Protein AF-A0A8T5Y7G8-F1 (afdb_monomer)

Secondary structure (DSSP, 8-state):
-HHHHHHHHHHHHHHHHHHHHHHHHTTT-TTHHHHHHHHHHHHHHHHHHHHHTTT-SSHHHHHHHHHHHHHHHHHHHHHHHT-S-TTTTTHHHHHHHHHHHHHHHHHHHHHHHHH-TT-----HHHHHHHHHHHHHHHHHHHHHHHHH--

Mean predicted aligned error: 8.81 Å

Radius of gyration: 16.23 Å; Cα contacts (8 Å, |Δi|>4): 150; chains: 1; bounding box: 49×36×40 Å

Foldseek 3Di:
DLLVVLLVLLCVLLVVLVVQVVVCVVPVVPPVSLLVSLVVSLVSLLQSLQVLLVRDDDLVVQLCSNCVLLVVLVVLVVVVVPDPPPPDDCPVVNVSSCSNQVSLLSVLVVVCVVPVVVVPDDDVVVSSVVSVVSSSVSSSNSNVVNVVVD

Structure (mmCIF, N/CA/C/O backbone):
data_AF-A0A8T5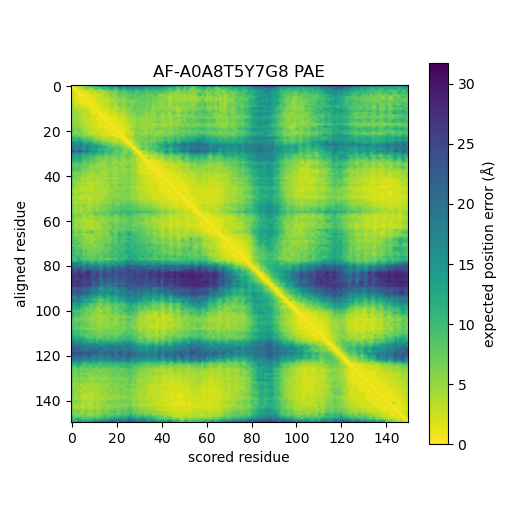Y7G8-F1
#
_entry.id   AF-A0A8T5Y7G8-F1
#
loop_
_atom_site.group_PDB
_atom_site.id
_atom_site.type_symbol
_atom_site.label_atom_id
_atom_site.label_alt_id
_atom_site.label_comp_id
_atom_site.label_asym_id
_atom_site.label_entity_id
_atom_site.label_seq_id
_atom_site.pdbx_PDB_ins_code
_atom_site.Cartn_x
_atom_site.Cartn_y
_atom_site.Cartn_z
_atom_site.occupancy
_atom_site.B_iso_or_equiv
_atom_site.auth_seq_id
_atom_site.auth_comp_id
_atom_site.auth_asym_id
_atom_site.auth_atom_id
_atom_site.pdbx_PDB_model_num
ATOM 1 N N . MET A 1 1 ? -4.762 -11.395 20.338 1.00 62.97 1 MET A N 1
ATOM 2 C CA . MET A 1 1 ? -5.063 -12.045 19.032 1.00 62.97 1 MET A CA 1
ATOM 3 C C . MET A 1 1 ? -5.590 -11.107 17.939 1.00 62.97 1 MET A C 1
ATOM 5 O O . MET A 1 1 ? -5.110 -11.211 16.821 1.00 62.97 1 MET A O 1
ATOM 9 N N . LYS A 1 2 ? -6.545 -10.195 18.201 1.00 72.12 2 LYS A N 1
ATOM 10 C CA . LYS A 1 2 ? -7.138 -9.308 17.166 1.00 72.12 2 LYS A CA 1
ATOM 11 C C . LYS A 1 2 ? -6.107 -8.502 16.348 1.00 72.12 2 LYS A C 1
ATOM 13 O O . LYS A 1 2 ? -6.190 -8.472 15.128 1.00 72.12 2 LYS A O 1
ATOM 18 N N . ARG A 1 3 ? -5.093 -7.933 17.011 1.00 68.69 3 ARG A N 1
ATOM 19 C CA . ARG A 1 3 ? -3.993 -7.193 16.359 1.00 68.69 3 ARG A CA 1
ATOM 20 C C . ARG A 1 3 ? -3.075 -8.077 15.507 1.00 68.69 3 ARG A C 1
ATOM 22 O O . ARG A 1 3 ? -2.647 -7.652 14.445 1.00 68.69 3 ARG A O 1
ATOM 29 N N . LEU A 1 4 ? -2.832 -9.318 15.934 1.00 76.50 4 LEU A N 1
ATOM 30 C CA . LEU A 1 4 ? -2.022 -10.283 15.181 1.00 76.50 4 LEU A CA 1
ATOM 31 C C . LEU A 1 4 ? -2.717 -10.688 13.872 1.00 76.50 4 LEU A C 1
ATOM 33 O O . LEU A 1 4 ? -2.082 -10.769 12.829 1.00 76.50 4 LEU A O 1
ATOM 37 N N . LYS A 1 5 ? -4.048 -10.858 13.917 1.00 76.06 5 LYS A N 1
ATOM 38 C CA . LYS A 1 5 ? -4.867 -11.073 12.715 1.00 76.06 5 LYS A CA 1
ATOM 39 C C . LYS A 1 5 ? -4.783 -9.877 11.766 1.00 76.06 5 LYS A C 1
ATOM 41 O O . LYS A 1 5 ? -4.627 -10.076 10.571 1.00 76.06 5 LYS A O 1
ATOM 46 N N . LEU A 1 6 ? -4.835 -8.650 12.292 1.00 75.69 6 LEU A N 1
ATOM 47 C CA . LEU A 1 6 ? -4.684 -7.443 11.477 1.00 75.69 6 LEU A CA 1
ATOM 48 C C . LEU A 1 6 ? -3.297 -7.350 10.824 1.00 75.69 6 LEU A C 1
ATOM 50 O O . LEU A 1 6 ? -3.218 -7.002 9.654 1.00 75.69 6 LEU A O 1
ATOM 54 N N . LEU A 1 7 ? -2.227 -7.709 11.539 1.00 76.12 7 LEU A N 1
ATOM 55 C CA . LEU A 1 7 ? -0.877 -7.778 10.970 1.00 76.12 7 LEU A CA 1
ATOM 56 C C . LEU A 1 7 ? -0.775 -8.829 9.859 1.00 76.12 7 LEU A C 1
ATOM 58 O O . LEU A 1 7 ? -0.214 -8.539 8.810 1.00 76.12 7 LEU A O 1
ATOM 62 N N . ALA A 1 8 ? -1.366 -10.012 10.043 1.00 77.12 8 ALA A N 1
ATOM 63 C CA . ALA A 1 8 ? -1.416 -11.033 8.995 1.00 77.12 8 ALA A CA 1
ATOM 64 C C . ALA A 1 8 ? -2.203 -10.552 7.760 1.00 77.12 8 ALA A C 1
ATOM 66 O O . ALA A 1 8 ? -1.769 -10.758 6.629 1.00 77.12 8 ALA A O 1
ATOM 67 N N . PHE A 1 9 ? -3.320 -9.845 7.966 1.00 74.88 9 PHE A N 1
ATOM 68 C CA . PHE A 1 9 ? -4.064 -9.201 6.879 1.00 74.88 9 PHE A CA 1
ATOM 69 C C . PHE A 1 9 ? -3.247 -8.112 6.183 1.00 74.88 9 PHE A C 1
ATOM 71 O O . PHE A 1 9 ? -3.248 -8.061 4.959 1.00 74.88 9 PHE A O 1
ATOM 78 N N . ALA A 1 10 ? -2.518 -7.285 6.933 1.00 71.31 10 ALA A N 1
ATOM 79 C CA . ALA A 1 10 ? -1.634 -6.263 6.378 1.00 71.31 10 ALA A CA 1
ATOM 80 C C . ALA A 1 10 ? -0.431 -6.867 5.636 1.00 71.31 10 ALA A C 1
ATOM 82 O O . ALA A 1 10 ? 0.066 -6.246 4.707 1.00 71.31 10 ALA A O 1
ATOM 83 N N . PHE A 1 11 ? 0.011 -8.075 5.999 1.00 75.06 11 PHE A N 1
ATOM 84 C CA . PHE A 1 11 ? 1.078 -8.802 5.308 1.00 75.06 11 PHE A CA 1
ATOM 85 C C . PHE A 1 11 ? 0.590 -9.532 4.052 1.00 75.06 11 PHE A C 1
ATOM 87 O O . PHE A 1 11 ? 1.336 -9.673 3.095 1.00 75.06 11 PHE A O 1
ATOM 94 N N . SER A 1 12 ? -0.664 -9.974 3.994 1.00 73.56 12 SER A N 1
ATOM 95 C CA . SER A 1 12 ? -1.177 -10.735 2.843 1.00 73.56 12 SER A CA 1
ATOM 96 C C . SER A 1 12 ? -0.967 -10.103 1.447 1.00 73.56 12 SER A C 1
ATOM 98 O O . SER A 1 12 ? -0.711 -10.866 0.514 1.00 73.56 12 SER A O 1
ATOM 100 N N . PRO A 1 13 ? -0.960 -8.766 1.249 1.00 70.25 13 PRO A N 1
ATOM 101 C CA . PRO A 1 13 ? -0.688 -8.161 -0.058 1.00 70.25 13 PRO A CA 1
ATOM 102 C C . PRO A 1 13 ? 0.734 -8.417 -0.540 1.00 70.25 13 PRO A C 1
ATOM 104 O O . PRO A 1 13 ? 0.962 -8.537 -1.741 1.00 70.25 13 PRO A O 1
ATOM 107 N N . PHE A 1 14 ? 1.675 -8.548 0.398 1.00 72.75 14 PHE A N 1
ATOM 108 C CA . PHE A 1 14 ? 3.037 -8.963 0.108 1.00 72.75 14 PHE A CA 1
ATOM 109 C C . PHE A 1 14 ? 3.052 -10.348 -0.547 1.00 72.75 14 PHE A C 1
ATOM 111 O O . PHE A 1 14 ? 3.595 -10.517 -1.637 1.00 72.75 14 PHE 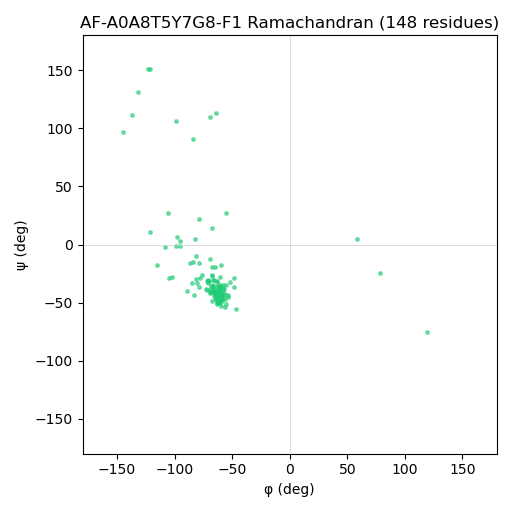A O 1
ATOM 118 N N . LEU A 1 15 ? 2.398 -11.321 0.095 1.00 74.81 15 LEU A N 1
ATOM 119 C CA . LEU A 1 15 ? 2.344 -12.703 -0.376 1.00 74.81 15 LEU A CA 1
ATOM 120 C C . LEU A 1 15 ? 1.612 -12.811 -1.720 1.00 74.81 15 LEU A C 1
ATOM 122 O O . LEU A 1 15 ? 2.107 -13.461 -2.636 1.00 74.81 15 LEU A O 1
ATOM 126 N N . ILE A 1 16 ? 0.471 -12.127 -1.859 1.00 74.12 16 ILE A N 1
ATOM 127 C CA . ILE A 1 16 ? -0.313 -12.108 -3.102 1.00 74.12 16 ILE A CA 1
ATOM 128 C C . ILE A 1 16 ? 0.532 -11.564 -4.255 1.00 74.12 16 ILE A C 1
ATOM 130 O O . ILE A 1 16 ? 0.591 -12.182 -5.316 1.00 74.12 16 ILE A O 1
ATOM 134 N N . ASN A 1 17 ? 1.208 -10.429 -4.058 1.00 70.44 17 ASN A N 1
ATOM 135 C CA . ASN A 1 17 ? 1.990 -9.825 -5.129 1.00 70.44 17 ASN A CA 1
ATOM 136 C C . ASN A 1 17 ? 3.264 -10.624 -5.448 1.00 70.44 17 ASN A C 1
ATOM 138 O O . ASN A 1 17 ? 3.666 -10.690 -6.606 1.00 70.44 17 ASN A O 1
ATOM 142 N N . TYR A 1 18 ? 3.864 -11.288 -4.456 1.00 74.56 18 TYR A N 1
ATOM 143 C CA . TYR A 1 18 ? 4.971 -12.219 -4.679 1.00 74.56 18 TYR A CA 1
ATOM 144 C C . TYR A 1 18 ? 4.545 -13.421 -5.539 1.00 74.56 18 TYR A C 1
ATOM 146 O O . TYR A 1 18 ? 5.166 -13.699 -6.564 1.00 74.56 18 TYR A O 1
ATOM 154 N N . CYS A 1 19 ? 3.439 -14.088 -5.188 1.00 74.94 19 CYS A N 1
ATOM 155 C CA . CYS A 1 19 ? 2.895 -15.193 -5.982 1.00 74.94 19 CYS A CA 1
ATOM 156 C C . CYS A 1 19 ? 2.522 -14.744 -7.401 1.00 74.94 19 CYS A C 1
ATOM 158 O O . CYS A 1 19 ? 2.800 -15.446 -8.371 1.00 74.94 19 CYS A O 1
ATOM 160 N N . PHE A 1 20 ? 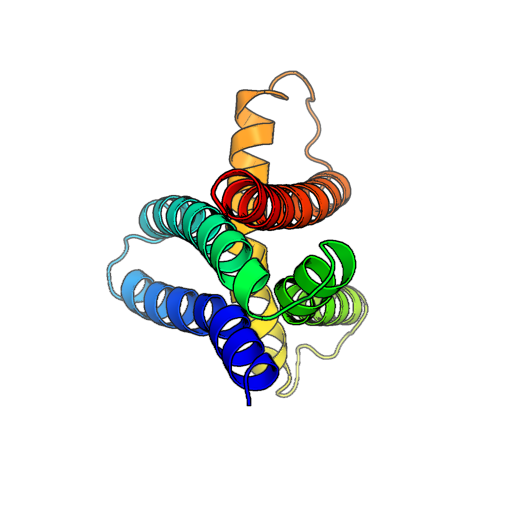1.932 -13.554 -7.530 1.00 73.50 20 PHE A N 1
ATOM 161 C CA . PHE A 1 20 ? 1.580 -12.988 -8.826 1.00 73.50 20 PHE A CA 1
ATOM 162 C C . PHE A 1 20 ? 2.819 -12.683 -9.678 1.00 73.50 20 PHE A C 1
ATOM 164 O O . PHE A 1 20 ? 2.825 -12.952 -10.877 1.00 73.50 20 PHE A O 1
ATOM 171 N N . HIS A 1 21 ? 3.892 -12.174 -9.071 1.00 71.88 21 HIS A N 1
ATOM 172 C CA . HIS A 1 21 ? 5.155 -11.948 -9.764 1.00 71.88 21 HIS A CA 1
ATOM 173 C C . HIS A 1 21 ? 5.740 -13.247 -10.332 1.00 71.88 21 HIS A C 1
ATOM 175 O O . HIS A 1 21 ? 6.086 -13.276 -11.513 1.00 71.88 21 HIS A O 1
ATOM 181 N N . LEU A 1 22 ? 5.770 -14.323 -9.536 1.00 73.12 22 LEU A N 1
ATOM 182 C CA . LEU A 1 22 ? 6.220 -15.644 -9.994 1.00 73.12 22 LEU A CA 1
ATOM 183 C C . LEU A 1 22 ? 5.353 -16.172 -11.148 1.00 73.12 22 LEU A C 1
ATOM 185 O O . LEU A 1 22 ? 5.873 -16.682 -12.136 1.00 73.12 22 LEU A O 1
ATOM 189 N N . ALA A 1 23 ? 4.031 -16.002 -11.061 1.00 71.56 23 ALA A N 1
ATOM 190 C CA . ALA A 1 23 ? 3.107 -16.449 -12.102 1.00 71.56 23 ALA A CA 1
ATOM 191 C C . ALA A 1 23 ? 3.264 -15.674 -13.424 1.00 71.56 23 ALA A C 1
ATOM 193 O O . ALA A 1 23 ? 3.103 -16.250 -14.500 1.00 71.56 23 ALA A O 1
ATOM 194 N N . VAL A 1 24 ? 3.575 -14.375 -13.364 1.00 71.00 24 VAL A N 1
ATOM 195 C CA . VAL A 1 24 ? 3.741 -13.529 -14.558 1.00 71.00 24 VAL A CA 1
ATOM 196 C C . VAL A 1 24 ? 5.113 -13.701 -15.206 1.00 71.00 24 VAL A C 1
ATOM 198 O O . VAL A 1 24 ? 5.197 -13.631 -16.432 1.00 71.00 24 VAL A O 1
ATOM 201 N N . GLN A 1 25 ? 6.172 -13.955 -14.427 1.00 68.31 25 GLN A N 1
ATOM 202 C CA . GLN A 1 25 ? 7.504 -14.243 -14.976 1.00 68.31 25 GLN A CA 1
ATOM 203 C C . GLN A 1 25 ? 7.493 -15.449 -15.921 1.00 68.31 25 GLN A C 1
ATOM 205 O O . GLN A 1 25 ? 8.182 -15.428 -16.934 1.00 68.31 25 GLN A O 1
ATOM 210 N N . ASN A 1 26 ? 6.662 -16.451 -15.634 1.00 66.94 26 ASN A N 1
ATOM 211 C CA . ASN A 1 26 ? 6.596 -17.680 -16.421 1.00 66.94 26 ASN A CA 1
ATOM 212 C C . ASN A 1 26 ? 5.749 -17.574 -17.702 1.00 66.94 26 ASN A C 1
ATOM 214 O O . ASN A 1 26 ? 5.768 -18.501 -18.500 1.00 66.94 26 ASN A O 1
ATOM 218 N N . ASN A 1 27 ? 4.994 -16.487 -17.899 1.00 64.19 27 ASN A N 1
ATOM 219 C CA . ASN A 1 27 ? 3.962 -16.410 -18.942 1.00 64.19 27 ASN A CA 1
ATOM 220 C C . ASN A 1 27 ? 4.160 -15.268 -19.955 1.00 64.19 27 ASN A C 1
ATOM 222 O O . ASN A 1 27 ? 3.234 -14.978 -20.695 1.00 64.19 27 ASN A O 1
ATOM 226 N N . GLU A 1 28 ? 5.302 -14.570 -19.982 1.00 65.56 28 GLU A N 1
ATOM 227 C CA . GLU A 1 28 ? 5.571 -13.405 -20.864 1.00 65.56 28 GLU A CA 1
ATOM 228 C C . GLU A 1 28 ? 4.595 -12.211 -20.725 1.00 65.56 28 GLU A C 1
ATOM 230 O O . GLU A 1 28 ? 4.726 -11.197 -21.407 1.00 65.56 28 GLU A O 1
ATOM 235 N N . TRP A 1 29 ? 3.651 -12.236 -19.778 1.00 62.22 29 TRP A N 1
ATOM 236 C CA . TRP A 1 29 ? 2.682 -11.147 -19.540 1.00 62.22 29 TRP A CA 1
ATOM 237 C C . TRP A 1 29 ? 3.278 -9.970 -18.748 1.00 62.22 29 TRP A C 1
ATOM 239 O O . TRP A 1 29 ? 2.566 -9.190 -18.094 1.00 62.22 29 TRP A O 1
ATOM 249 N N . ILE A 1 30 ? 4.604 -9.852 -18.781 1.00 64.25 30 ILE A N 1
ATOM 250 C CA . ILE A 1 30 ? 5.387 -8.896 -18.012 1.00 64.25 30 ILE A CA 1
ATOM 251 C C . ILE A 1 30 ? 4.995 -7.488 -18.477 1.00 64.25 30 ILE A C 1
ATOM 253 O O . ILE A 1 30 ? 5.193 -7.099 -19.620 1.00 64.25 30 ILE A O 1
ATOM 257 N N . GLY A 1 31 ? 4.364 -6.724 -17.585 1.00 64.69 31 GLY A N 1
ATOM 258 C CA . GLY A 1 31 ? 3.827 -5.394 -17.887 1.00 64.69 31 GLY A CA 1
ATOM 259 C C . GLY A 1 31 ? 2.318 -5.323 -17.683 1.00 64.69 31 GLY A C 1
ATOM 260 O O . GLY A 1 31 ? 1.884 -4.784 -16.667 1.00 64.69 31 GLY A O 1
ATOM 261 N N . LYS A 1 32 ? 1.518 -5.896 -18.596 1.00 68.81 32 LYS A N 1
ATOM 262 C CA . LYS A 1 32 ? 0.040 -5.842 -18.534 1.00 68.81 32 LYS A CA 1
ATOM 263 C C . LYS A 1 32 ? -0.515 -6.524 -17.283 1.00 68.81 32 LYS A C 1
ATOM 265 O O . LYS A 1 32 ? -1.331 -5.926 -16.582 1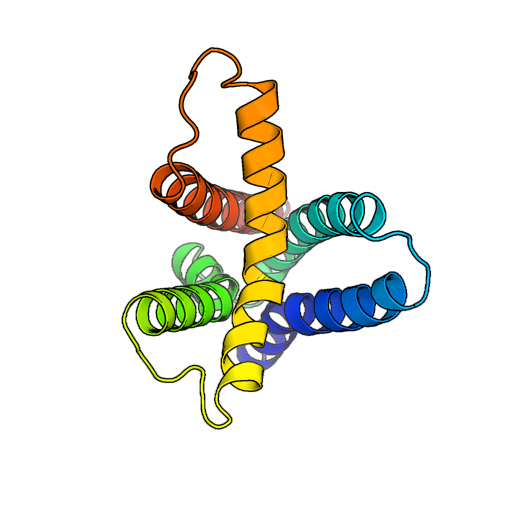.00 68.81 32 LYS A O 1
ATOM 270 N N . GLY A 1 33 ? -0.026 -7.726 -16.966 1.00 69.75 33 GLY A N 1
ATOM 271 C CA . GLY A 1 33 ? -0.454 -8.451 -15.767 1.00 69.75 33 GLY A CA 1
ATOM 272 C C . GLY A 1 33 ? -0.142 -7.664 -14.496 1.00 69.75 33 GLY A C 1
ATOM 273 O O . GLY A 1 33 ? -0.982 -7.533 -13.613 1.00 69.75 33 GLY A O 1
ATOM 274 N N . LEU A 1 34 ? 1.043 -7.059 -14.444 1.00 69.12 34 LEU A N 1
ATOM 275 C CA . LEU A 1 34 ? 1.494 -6.287 -13.289 1.00 69.12 34 LEU A CA 1
ATOM 276 C C . LEU A 1 34 ? 0.739 -4.956 -13.114 1.00 69.12 34 LEU A C 1
ATOM 278 O O . LEU A 1 34 ? 0.577 -4.492 -11.993 1.00 69.12 34 LEU A O 1
ATOM 282 N N . THR A 1 35 ? 0.273 -4.325 -14.194 1.00 71.69 35 THR A N 1
ATOM 283 C CA . THR A 1 35 ? -0.594 -3.138 -14.094 1.00 71.69 35 THR A CA 1
ATOM 284 C C . THR A 1 35 ? -1.975 -3.510 -13.558 1.00 71.69 35 THR A C 1
ATOM 286 O O . THR A 1 35 ? -2.517 -2.810 -12.707 1.00 71.69 35 THR A O 1
ATOM 289 N N . LEU A 1 36 ? -2.543 -4.630 -14.011 1.00 77.00 36 LEU A N 1
ATOM 290 C CA . LEU A 1 36 ? -3.831 -5.106 -13.514 1.00 77.00 36 LEU A CA 1
ATOM 291 C C . LEU A 1 36 ? -3.750 -5.503 -12.029 1.00 77.00 36 LEU A C 1
ATOM 293 O O . LEU A 1 36 ? -4.619 -5.125 -11.240 1.00 77.00 36 LEU A O 1
ATOM 297 N N . SER A 1 37 ? -2.680 -6.192 -11.619 1.00 75.50 37 SER A N 1
ATOM 298 C CA . SER A 1 37 ? -2.469 -6.537 -10.209 1.00 75.50 37 SER A CA 1
ATOM 299 C C . SER A 1 37 ? -2.291 -5.310 -9.321 1.00 75.50 37 SER A C 1
ATOM 301 O O . SER A 1 37 ? -2.754 -5.324 -8.183 1.00 75.50 37 SER A O 1
ATOM 303 N N . SER A 1 38 ? -1.715 -4.219 -9.834 1.00 79.56 38 SER A N 1
ATOM 304 C CA . SER A 1 38 ? -1.636 -2.943 -9.118 1.00 79.56 38 SER A CA 1
ATOM 305 C C . SER A 1 38 ? -3.001 -2.366 -8.746 1.00 79.56 38 SER A C 1
ATOM 307 O O . SER A 1 38 ? -3.182 -1.902 -7.619 1.00 79.56 38 SER A O 1
ATOM 309 N N . PHE A 1 39 ? -3.982 -2.425 -9.649 1.00 80.81 39 PHE A N 1
ATOM 310 C CA . PHE A 1 39 ? -5.340 -1.967 -9.347 1.00 80.81 39 PHE A CA 1
ATOM 311 C C . PHE A 1 39 ? -6.045 -2.886 -8.347 1.00 80.81 39 PHE A C 1
ATOM 313 O O . PHE A 1 39 ? -6.674 -2.399 -7.405 1.00 80.81 39 PHE A O 1
ATOM 320 N N . PHE A 1 40 ? -5.885 -4.205 -8.491 1.00 83.00 40 PHE A N 1
ATOM 321 C CA . PHE A 1 40 ? -6.400 -5.154 -7.503 1.00 83.00 40 PHE A CA 1
ATOM 322 C C . PHE A 1 40 ? -5.772 -4.949 -6.128 1.00 83.00 40 PHE A C 1
ATOM 324 O O . PHE A 1 40 ? -6.475 -5.010 -5.123 1.00 83.00 40 PHE A O 1
ATOM 331 N N . PHE A 1 41 ? -4.479 -4.635 -6.071 1.00 82.00 41 PHE A N 1
ATOM 332 C CA . PHE A 1 41 ? -3.795 -4.306 -4.830 1.00 82.00 41 PHE A CA 1
ATOM 333 C C . PHE A 1 41 ? -4.381 -3.048 -4.183 1.00 82.00 41 PHE A C 1
ATOM 335 O O . PHE A 1 41 ? -4.655 -3.060 -2.989 1.00 82.00 41 PHE A O 1
ATOM 342 N N . ALA A 1 42 ? -4.638 -1.983 -4.948 1.00 82.69 42 ALA A N 1
ATOM 343 C CA . ALA A 1 42 ? -5.258 -0.767 -4.416 1.00 82.69 42 ALA A CA 1
ATOM 344 C C . ALA A 1 42 ? -6.674 -1.026 -3.862 1.00 82.69 42 ALA A C 1
ATOM 346 O O . ALA A 1 42 ? -7.001 -0.582 -2.759 1.00 82.69 42 ALA A O 1
ATOM 347 N N . ALA A 1 43 ? -7.495 -1.800 -4.580 1.00 85.31 43 ALA A N 1
ATOM 348 C CA . ALA A 1 43 ? -8.815 -2.218 -4.104 1.00 85.31 43 ALA A CA 1
ATOM 349 C C . ALA A 1 43 ? -8.722 -3.103 -2.848 1.00 85.31 43 ALA A C 1
ATOM 351 O O . ALA A 1 43 ? -9.484 -2.935 -1.894 1.00 85.31 43 ALA A O 1
ATOM 352 N N . TYR A 1 44 ? -7.747 -4.012 -2.811 1.00 84.94 44 TYR A N 1
ATOM 353 C CA . TYR A 1 44 ? -7.468 -4.834 -1.641 1.00 84.94 44 TYR A CA 1
ATOM 354 C C . TYR A 1 44 ? -7.047 -3.976 -0.443 1.00 84.94 44 TYR A C 1
ATOM 356 O O . TYR A 1 44 ? -7.537 -4.174 0.666 1.00 84.94 44 TYR A O 1
ATOM 364 N N . TRP A 1 45 ? -6.205 -2.967 -0.660 1.00 86.19 45 TRP A N 1
ATOM 365 C CA . TRP A 1 45 ? -5.746 -2.042 0.373 1.00 86.19 45 TRP A CA 1
ATOM 366 C C . TRP A 1 45 ? -6.904 -1.263 1.010 1.00 86.19 45 TRP A C 1
ATOM 368 O O . TRP A 1 45 ? -6.974 -1.126 2.235 1.00 86.19 45 TRP A O 1
ATOM 378 N N . LEU A 1 46 ? -7.874 -0.840 0.190 1.00 88.25 46 LEU A N 1
ATOM 379 C CA . LEU A 1 46 ? -9.134 -0.251 0.650 1.00 88.25 46 LEU A CA 1
ATOM 380 C C . LEU A 1 46 ? -9.923 -1.234 1.531 1.00 88.25 46 LEU A C 1
ATOM 382 O O . LEU A 1 46 ? -10.409 -0.865 2.602 1.00 88.25 46 LEU A O 1
ATOM 386 N N . PHE A 1 47 ? -10.031 -2.495 1.106 1.00 87.94 47 PHE A N 1
ATOM 387 C CA . PHE A 1 47 ? -10.726 -3.542 1.857 1.00 87.94 47 PHE A CA 1
ATOM 388 C C . PHE A 1 47 ? -10.049 -3.865 3.199 1.00 87.94 47 PHE A C 1
ATOM 390 O O . PHE A 1 47 ? -10.736 -4.023 4.212 1.00 87.94 47 PHE A O 1
ATOM 397 N N . VAL A 1 48 ? -8.715 -3.922 3.248 1.00 85.12 48 VAL A N 1
ATOM 398 C CA . VAL A 1 48 ? -7.979 -4.114 4.508 1.00 85.12 48 VAL A CA 1
ATOM 399 C C . VAL A 1 48 ? -8.243 -2.947 5.455 1.00 85.12 48 VAL A C 1
ATOM 401 O O . VAL A 1 48 ? -8.571 -3.183 6.619 1.00 85.12 48 VAL A O 1
ATOM 404 N N . GLY A 1 49 ? -8.213 -1.708 4.951 1.00 86.38 49 GLY A N 1
ATOM 405 C CA . GLY A 1 49 ? -8.619 -0.528 5.717 1.00 86.38 49 GLY A CA 1
ATOM 406 C C . GLY A 1 49 ? -10.062 -0.616 6.226 1.00 86.38 49 GLY A C 1
ATOM 407 O O . GLY A 1 49 ? -10.357 -0.254 7.362 1.00 86.38 49 GLY A O 1
ATOM 408 N N . TYR A 1 50 ? -10.983 -1.164 5.433 1.00 89.19 50 TYR A N 1
ATOM 409 C CA . TYR A 1 50 ? -12.361 -1.407 5.868 1.00 89.19 50 TYR A CA 1
ATOM 410 C C . TYR A 1 50 ? -12.447 -2.434 7.005 1.00 89.19 50 TYR A C 1
ATOM 412 O O . TYR A 1 50 ? -13.153 -2.224 7.996 1.00 89.19 50 TYR A O 1
ATOM 420 N N . LYS A 1 51 ? -11.711 -3.544 6.909 1.00 87.69 51 LYS A N 1
ATOM 421 C CA . LYS A 1 51 ? -11.696 -4.584 7.948 1.00 87.69 51 LYS A CA 1
ATOM 422 C C . LYS A 1 51 ? -10.970 -4.143 9.214 1.00 87.69 51 LYS A C 1
ATOM 424 O O . LYS A 1 51 ? -11.391 -4.529 10.307 1.00 87.69 51 LYS A O 1
ATOM 429 N N . SER A 1 52 ? -9.932 -3.318 9.112 1.00 86.50 52 SER A N 1
ATOM 430 C CA . SER A 1 52 ? -9.136 -2.877 10.261 1.00 86.50 52 SER A CA 1
ATOM 431 C C . SER A 1 52 ? -9.952 -2.114 11.308 1.00 86.50 52 SER A C 1
ATOM 433 O O . SER A 1 52 ? -9.679 -2.244 12.500 1.00 86.50 52 SER A O 1
ATOM 435 N N . ALA A 1 53 ? -11.031 -1.433 10.907 1.00 87.06 53 ALA A N 1
ATOM 436 C CA . ALA A 1 53 ? -11.962 -0.759 11.815 1.00 87.06 53 ALA A CA 1
ATOM 437 C C . ALA A 1 53 ? -12.645 -1.692 12.837 1.00 87.06 53 ALA A C 1
ATOM 439 O O . ALA A 1 53 ? -13.157 -1.219 13.850 1.00 87.06 53 ALA A O 1
ATOM 440 N N . THR A 1 54 ? -12.629 -3.010 12.609 1.00 86.25 54 THR A N 1
ATOM 441 C CA . THR A 1 54 ? -13.103 -4.015 13.581 1.00 86.25 54 THR A CA 1
ATOM 442 C C . THR A 1 54 ? -12.046 -4.402 14.625 1.00 86.25 54 THR A C 1
ATOM 444 O O . THR A 1 54 ? -12.374 -4.994 15.657 1.00 86.25 54 THR A O 1
ATOM 447 N N . TYR A 1 55 ? -10.777 -4.063 14.379 1.00 83.88 55 TYR A N 1
ATOM 448 C CA . TYR A 1 55 ? -9.623 -4.476 15.181 1.00 83.88 55 TYR A CA 1
ATOM 449 C C . TYR A 1 55 ? -8.897 -3.313 15.876 1.00 83.88 55 TYR A C 1
ATOM 451 O O . TYR A 1 55 ? -8.167 -3.562 16.836 1.00 83.88 55 TYR A O 1
ATOM 459 N N . THR A 1 56 ? -9.107 -2.070 15.438 1.00 86.06 56 THR A N 1
ATOM 460 C CA . THR A 1 56 ? -8.480 -0.855 15.998 1.00 86.06 56 THR A CA 1
ATOM 461 C C . THR A 1 56 ? -9.513 0.168 16.450 1.00 86.06 56 THR A C 1
ATOM 463 O O . THR A 1 56 ? -10.593 0.257 15.867 1.00 86.06 56 THR A O 1
ATOM 466 N N . ARG A 1 57 ? -9.175 0.978 17.463 1.00 84.19 57 ARG A N 1
ATOM 467 C CA . ARG A 1 57 ? -10.101 1.987 18.013 1.00 84.19 57 ARG A CA 1
ATOM 468 C C . ARG A 1 57 ? -10.073 3.300 17.239 1.00 84.19 57 ARG A C 1
ATOM 470 O O . ARG A 1 57 ? -11.098 3.970 17.136 1.00 84.19 57 ARG A O 1
ATOM 477 N N . THR A 1 58 ? -8.907 3.670 16.712 1.00 87.44 58 THR A N 1
ATOM 478 C CA . THR A 1 58 ? -8.696 4.958 16.044 1.00 87.44 58 THR A CA 1
ATOM 479 C C . THR A 1 58 ? -8.223 4.775 14.605 1.00 87.44 58 THR A C 1
ATOM 481 O O . THR A 1 58 ? -7.538 3.807 14.275 1.00 87.44 58 THR A O 1
ATOM 484 N N . ALA A 1 59 ? -8.552 5.744 13.745 1.00 85.75 59 ALA A N 1
ATOM 485 C CA . ALA A 1 59 ? -8.100 5.747 12.354 1.00 85.75 59 ALA A CA 1
ATOM 486 C C . ALA A 1 59 ? -6.568 5.834 12.248 1.00 85.75 59 ALA A C 1
ATOM 488 O O . ALA A 1 59 ? -5.976 5.199 11.382 1.00 85.75 59 ALA A O 1
ATOM 489 N N . LYS A 1 60 ? -5.925 6.581 13.158 1.00 87.81 60 LYS A N 1
ATOM 490 C CA . LYS A 1 60 ? -4.463 6.716 13.212 1.00 87.81 60 LYS A CA 1
ATOM 491 C C . LYS A 1 60 ? -3.787 5.371 13.488 1.00 87.81 60 LYS A C 1
ATOM 493 O O . LYS A 1 60 ? -2.905 4.977 12.736 1.00 87.81 60 LYS A O 1
ATOM 498 N N . GLU A 1 61 ? -4.244 4.643 14.511 1.00 85.81 61 GLU A N 1
ATOM 499 C CA . GLU A 1 61 ? -3.741 3.298 14.842 1.00 85.81 61 GLU A CA 1
ATOM 500 C C . GLU A 1 61 ? -3.934 2.329 13.666 1.00 85.81 61 GLU A C 1
ATOM 502 O O . GLU A 1 61 ? -3.016 1.606 13.291 1.00 85.81 61 GLU A O 1
ATOM 507 N N . SER A 1 62 ? -5.116 2.363 13.048 1.00 84.44 62 SER A N 1
ATOM 508 C CA . SER A 1 62 ? -5.451 1.564 11.870 1.00 84.44 62 SER A CA 1
ATOM 509 C C . SER A 1 62 ? -4.475 1.784 10.715 1.00 84.44 62 SER A C 1
ATOM 511 O O . SER A 1 62 ? -3.913 0.824 10.189 1.00 84.44 62 SER A O 1
ATOM 513 N N . VAL A 1 63 ? -4.275 3.046 10.326 1.00 85.94 63 VAL A N 1
ATOM 514 C CA . VAL A 1 63 ? -3.385 3.432 9.226 1.00 85.94 63 VAL A CA 1
ATOM 515 C C . VAL A 1 63 ? -1.944 3.058 9.553 1.00 85.94 63 VAL A C 1
ATOM 517 O O . VAL A 1 63 ? -1.269 2.504 8.690 1.00 85.94 63 VAL A O 1
ATOM 520 N N . LEU A 1 64 ? -1.483 3.293 10.784 1.00 85.06 64 LEU A N 1
ATOM 521 C CA . LEU A 1 64 ? -0.120 2.954 11.183 1.00 85.06 64 LEU A CA 1
ATOM 522 C C . LEU A 1 64 ? 0.135 1.447 11.070 1.00 85.06 64 LEU A C 1
ATOM 524 O O . LEU A 1 64 ? 1.107 1.054 10.440 1.00 85.06 64 LEU A O 1
ATOM 528 N N . ILE A 1 65 ? -0.753 0.605 11.614 1.00 80.56 65 ILE A N 1
ATOM 529 C CA . ILE A 1 65 ? -0.603 -0.859 11.545 1.00 80.56 65 ILE A CA 1
ATOM 530 C C . ILE A 1 65 ? -0.714 -1.355 10.102 1.00 80.56 65 ILE A C 1
ATOM 532 O O . ILE A 1 65 ? 0.065 -2.210 9.693 1.00 80.56 65 ILE A O 1
ATOM 536 N N . GLY A 1 66 ? -1.659 -0.820 9.327 1.00 76.00 66 GLY A N 1
ATOM 537 C CA . GLY A 1 66 ? -1.836 -1.194 7.927 1.00 76.00 66 GLY A CA 1
ATOM 538 C C . GLY A 1 66 ? -0.598 -0.898 7.094 1.00 76.00 66 GLY A C 1
ATOM 539 O O . GLY A 1 66 ? -0.135 -1.748 6.351 1.00 76.00 66 GLY A O 1
ATOM 540 N N . ASN A 1 67 ? -0.011 0.283 7.273 1.00 79.06 67 ASN A N 1
ATOM 541 C CA . ASN A 1 67 ? 1.093 0.760 6.447 1.00 79.06 67 ASN A CA 1
ATOM 542 C C . ASN A 1 67 ? 2.474 0.478 7.059 1.00 79.06 67 ASN A C 1
ATOM 544 O O . ASN A 1 67 ? 3.473 0.869 6.464 1.00 79.06 67 ASN A O 1
ATOM 548 N N . ILE A 1 68 ? 2.575 -0.208 8.206 1.00 77.56 68 ILE A N 1
ATOM 549 C CA . ILE A 1 68 ? 3.868 -0.439 8.873 1.00 77.56 68 ILE A CA 1
ATOM 550 C C . ILE A 1 68 ? 4.835 -1.225 7.988 1.00 77.56 68 ILE A C 1
ATOM 552 O O . ILE A 1 68 ? 6.006 -0.875 7.891 1.00 77.56 68 ILE A O 1
ATOM 556 N N . PHE A 1 69 ? 4.331 -2.227 7.265 1.00 69.25 69 PHE A N 1
ATOM 557 C CA . PHE A 1 69 ? 5.137 -2.990 6.319 1.00 69.25 69 PHE A CA 1
ATOM 558 C C . PHE A 1 69 ? 5.572 -2.132 5.136 1.00 69.25 69 PHE A C 1
ATOM 560 O O . PHE A 1 69 ? 6.715 -2.250 4.711 1.00 69.25 69 PHE A O 1
ATOM 567 N N . ALA A 1 70 ? 4.729 -1.214 4.657 1.00 70.38 70 ALA A N 1
ATOM 568 C CA . ALA A 1 70 ? 5.130 -0.261 3.628 1.00 70.38 70 ALA A CA 1
ATOM 569 C C . ALA A 1 70 ? 6.192 0.722 4.128 1.00 70.38 70 ALA A C 1
ATOM 571 O O . ALA A 1 70 ? 7.115 1.033 3.391 1.00 70.38 70 ALA A O 1
ATOM 572 N N . LEU A 1 71 ? 6.092 1.191 5.374 1.00 73.88 71 LEU A N 1
ATOM 573 C CA . LEU A 1 71 ? 7.089 2.079 5.974 1.00 73.88 71 LEU A CA 1
ATOM 574 C C . LEU A 1 71 ? 8.439 1.375 6.103 1.00 73.88 71 LEU A C 1
ATOM 576 O O . LEU A 1 71 ? 9.439 1.909 5.638 1.00 73.88 71 LEU A O 1
ATOM 580 N N . VAL A 1 72 ? 8.457 0.148 6.634 1.00 72.12 72 VAL A N 1
ATOM 581 C CA . VAL A 1 72 ? 9.668 -0.692 6.676 1.00 72.12 72 VAL A CA 1
ATOM 582 C C . VAL A 1 72 ? 10.222 -0.902 5.267 1.00 72.12 72 VAL A C 1
ATOM 584 O O . VAL A 1 72 ? 11.424 -0.783 5.044 1.00 72.12 72 VAL A O 1
ATOM 587 N N . SER A 1 73 ? 9.338 -1.139 4.299 1.00 67.44 73 SER A N 1
ATOM 588 C CA . SER A 1 73 ? 9.696 -1.317 2.894 1.00 67.44 73 SER A CA 1
ATOM 589 C C . SER A 1 73 ? 10.372 -0.081 2.297 1.00 67.44 73 SER A C 1
ATOM 591 O O . SER A 1 73 ? 11.432 -0.171 1.680 1.00 67.44 73 SER A O 1
ATOM 593 N N . VAL A 1 74 ? 9.786 1.089 2.527 1.00 69.75 74 VAL A N 1
ATOM 594 C CA . VAL A 1 74 ? 10.323 2.387 2.121 1.00 69.75 74 VAL A CA 1
ATOM 595 C C . VAL A 1 74 ? 11.676 2.643 2.779 1.00 69.75 74 VAL A C 1
ATOM 597 O O . VAL A 1 74 ? 12.623 2.986 2.078 1.00 69.75 74 VAL A O 1
ATOM 600 N N . SER A 1 75 ? 11.804 2.417 4.088 1.00 70.44 75 SER A N 1
ATOM 601 C CA . SER A 1 75 ? 13.072 2.575 4.806 1.00 70.44 75 SER A CA 1
ATOM 602 C C . SER A 1 75 ? 14.163 1.668 4.236 1.00 70.44 75 SER A C 1
ATOM 604 O O . SER A 1 75 ? 15.272 2.130 3.993 1.00 70.44 75 SER A O 1
ATOM 606 N N . MET A 1 76 ? 13.850 0.404 3.942 1.00 66.88 76 MET A N 1
ATOM 607 C CA . MET A 1 76 ? 14.796 -0.520 3.309 1.00 66.88 76 MET A CA 1
ATOM 608 C C . MET A 1 76 ? 15.200 -0.082 1.895 1.00 66.88 76 MET A C 1
ATOM 610 O O . MET A 1 76 ? 16.353 -0.262 1.506 1.00 66.88 76 MET A O 1
ATOM 614 N N . LEU A 1 77 ? 14.278 0.497 1.120 1.00 65.00 77 LEU A N 1
ATOM 615 C CA . LEU A 1 77 ? 14.559 0.993 -0.229 1.00 65.00 77 LEU A CA 1
ATOM 616 C C . LEU A 1 77 ? 15.426 2.262 -0.200 1.00 65.00 77 LEU A C 1
ATOM 618 O O . LEU A 1 77 ? 16.352 2.377 -0.997 1.00 65.00 77 LEU A O 1
ATOM 622 N N . L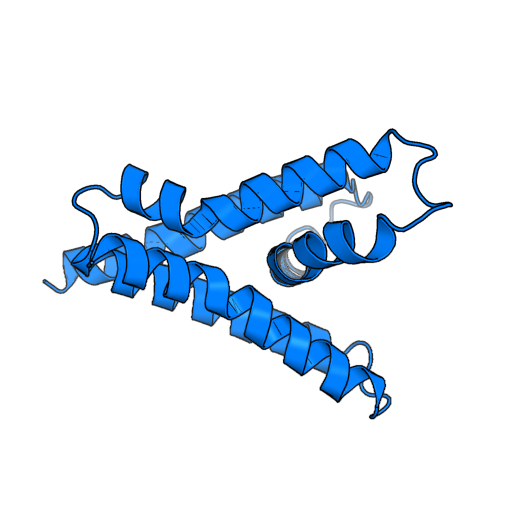EU A 1 78 ? 15.179 3.166 0.753 1.00 66.12 78 LEU A N 1
ATOM 623 C CA . LEU A 1 78 ? 16.007 4.353 0.987 1.00 66.12 78 LEU A CA 1
ATOM 624 C C . LEU A 1 78 ? 17.429 3.978 1.431 1.00 66.12 78 LEU A C 1
ATOM 626 O O . LEU A 1 78 ? 18.386 4.531 0.907 1.00 66.12 78 LEU A O 1
ATOM 630 N N . LEU A 1 79 ? 17.581 2.986 2.315 1.00 64.19 79 LEU A N 1
ATOM 631 C CA . LEU A 1 79 ? 18.897 2.478 2.732 1.00 64.19 79 LEU A CA 1
ATOM 632 C C . LEU A 1 79 ? 19.651 1.771 1.591 1.00 64.19 79 LEU A C 1
ATOM 634 O O . LEU A 1 79 ? 20.879 1.806 1.536 1.00 64.19 79 LEU A O 1
ATOM 638 N N . ARG A 1 80 ? 18.921 1.147 0.654 1.00 57.22 80 ARG A N 1
ATOM 639 C CA . ARG A 1 80 ? 19.493 0.555 -0.566 1.00 57.22 80 ARG A CA 1
ATOM 640 C C . ARG A 1 80 ? 19.986 1.586 -1.574 1.00 57.22 80 ARG A C 1
ATOM 642 O O . ARG A 1 80 ? 20.924 1.283 -2.301 1.00 57.22 80 ARG A O 1
ATOM 649 N N . LEU A 1 81 ? 19.355 2.759 -1.648 1.00 51.56 81 LEU A N 1
ATOM 650 C CA . LEU A 1 81 ? 19.775 3.828 -2.561 1.00 51.56 81 LEU A CA 1
ATOM 651 C C . LEU A 1 81 ? 21.165 4.381 -2.213 1.00 51.56 81 LEU A C 1
ATOM 653 O O . LEU A 1 81 ? 21.804 4.953 -3.088 1.00 51.56 81 LEU A O 1
ATOM 657 N N . ASP A 1 82 ? 21.638 4.165 -0.982 1.00 45.38 82 ASP A N 1
ATOM 658 C CA . ASP A 1 82 ? 22.879 4.751 -0.468 1.00 45.38 82 ASP A CA 1
ATOM 659 C C . ASP A 1 82 ? 24.034 3.743 -0.301 1.00 45.38 82 ASP A C 1
ATOM 661 O O . ASP A 1 82 ? 25.130 4.120 0.100 1.00 45.38 82 ASP A O 1
ATOM 665 N N . THR A 1 83 ? 23.843 2.442 -0.583 1.00 46.41 83 THR A N 1
ATOM 666 C CA . THR A 1 83 ? 24.872 1.438 -0.249 1.00 46.41 83 THR A CA 1
ATOM 667 C C . THR A 1 83 ? 25.257 0.451 -1.350 1.00 46.41 83 THR A C 1
ATOM 669 O O . THR A 1 83 ? 24.455 -0.288 -1.920 1.00 46.41 83 THR A O 1
ATOM 672 N N . TRP A 1 84 ? 26.580 0.360 -1.503 1.00 43.72 84 TRP A N 1
ATOM 673 C CA . TRP A 1 84 ? 27.450 -0.642 -2.134 1.00 43.72 84 TRP A CA 1
ATOM 674 C C . TRP A 1 84 ? 27.261 -2.088 -1.590 1.00 43.72 84 TRP A C 1
ATOM 676 O O . TRP A 1 84 ? 28.183 -2.894 -1.600 1.00 43.72 84 TRP A O 1
ATOM 686 N N . LEU A 1 85 ? 26.071 -2.429 -1.075 1.00 45.44 85 LEU A N 1
ATOM 687 C CA . LEU A 1 85 ? 25.705 -3.712 -0.445 1.00 45.44 85 LEU A CA 1
ATOM 688 C C . LEU A 1 85 ? 24.979 -4.678 -1.405 1.00 45.44 85 LEU A C 1
ATOM 690 O O . LEU A 1 85 ? 24.514 -5.744 -0.998 1.00 45.44 85 LEU A O 1
ATOM 694 N N . MET A 1 86 ? 24.879 -4.333 -2.694 1.00 45.88 86 MET A N 1
ATOM 695 C CA . MET A 1 86 ? 24.259 -5.184 -3.721 1.00 45.88 86 MET A CA 1
ATOM 696 C C . MET A 1 86 ? 25.060 -6.454 -4.061 1.00 45.88 86 MET A C 1
ATOM 698 O O . MET A 1 86 ? 24.519 -7.343 -4.712 1.00 45.88 86 MET A O 1
ATOM 702 N N . THR A 1 87 ? 26.317 -6.575 -3.632 1.00 48.31 87 THR A N 1
ATOM 703 C CA . THR A 1 87 ? 27.224 -7.650 -4.069 1.00 48.31 87 THR A CA 1
ATOM 704 C C . THR A 1 87 ? 27.134 -8.947 -3.263 1.00 48.31 87 THR A C 1
ATOM 706 O O . THR A 1 87 ? 27.612 -9.970 -3.742 1.00 48.31 87 THR A O 1
ATOM 709 N N . GLN A 1 88 ? 26.531 -8.966 -2.068 1.00 39.75 88 GLN A N 1
ATOM 710 C CA . GLN A 1 88 ? 26.559 -10.149 -1.191 1.00 39.75 88 GLN A CA 1
ATOM 711 C C . GLN A 1 88 ? 25.224 -10.302 -0.419 1.00 39.75 88 GLN A C 1
ATOM 713 O O . GLN A 1 88 ? 24.993 -9.666 0.604 1.00 39.75 88 GLN A O 1
ATOM 718 N N . GLY A 1 89 ? 24.298 -11.133 -0.912 1.00 42.62 89 GLY A N 1
ATOM 719 C CA . GLY A 1 89 ? 23.214 -11.741 -0.109 1.00 42.62 89 GLY A CA 1
ATOM 720 C C . GLY A 1 89 ? 21.967 -10.908 0.259 1.00 42.62 89 GLY A C 1
ATOM 721 O O . GLY A 1 89 ? 20.895 -11.486 0.430 1.00 42.62 89 GLY A O 1
ATOM 722 N N . ILE A 1 90 ? 22.018 -9.570 0.311 1.00 43.12 90 ILE A N 1
ATOM 723 C CA . ILE A 1 90 ? 20.869 -8.726 0.742 1.00 43.12 90 ILE A CA 1
ATOM 724 C C . ILE A 1 90 ? 19.851 -8.474 -0.396 1.00 43.12 90 ILE A C 1
ATOM 726 O O . ILE A 1 90 ? 18.852 -7.768 -0.233 1.00 43.12 90 ILE A O 1
ATOM 730 N N . VAL A 1 91 ? 20.037 -9.087 -1.570 1.00 47.06 91 VAL A N 1
ATOM 731 C CA . VAL A 1 91 ? 19.139 -8.950 -2.736 1.00 47.06 91 VAL A CA 1
ATOM 732 C C . VAL A 1 91 ? 17.712 -9.440 -2.427 1.00 47.06 91 VAL A C 1
ATOM 734 O O . VAL A 1 91 ? 16.747 -8.793 -2.844 1.00 47.06 91 VAL A O 1
ATOM 737 N N . TYR A 1 92 ? 17.566 -10.484 -1.604 1.00 43.41 92 TYR A N 1
ATOM 738 C CA . TYR A 1 92 ? 16.268 -11.071 -1.243 1.00 43.41 92 TYR A CA 1
ATOM 739 C C . TYR A 1 92 ? 15.500 -10.289 -0.170 1.00 43.41 92 TYR A C 1
ATOM 741 O O . TYR A 1 92 ? 14.283 -10.154 -0.261 1.00 43.41 92 TYR A O 1
ATOM 749 N N . LEU A 1 93 ? 16.189 -9.712 0.821 1.00 43.53 93 LEU A N 1
ATOM 750 C CA . LEU A 1 93 ? 15.527 -8.940 1.882 1.00 43.53 93 LEU A CA 1
ATOM 751 C C . LEU A 1 93 ? 14.956 -7.611 1.374 1.00 43.53 93 LEU A C 1
ATOM 753 O O . LEU A 1 93 ? 13.921 -7.165 1.855 1.00 43.53 93 LEU A O 1
ATOM 757 N N . GLY A 1 94 ? 15.586 -6.991 0.374 1.00 45.16 94 GLY A N 1
ATOM 758 C CA . GLY A 1 94 ? 15.108 -5.716 -0.168 1.00 45.16 94 GLY A CA 1
ATOM 759 C C . GLY A 1 94 ? 14.274 -5.808 -1.454 1.00 45.16 94 GLY A C 1
ATOM 760 O O . GLY A 1 94 ? 13.812 -4.771 -1.924 1.00 45.16 94 GLY A O 1
ATOM 761 N N . SER A 1 95 ? 14.043 -6.998 -2.025 1.00 52.62 95 SER A N 1
ATOM 762 C CA . SER A 1 95 ? 12.981 -7.188 -3.034 1.00 52.62 95 SER A CA 1
ATOM 763 C C . SER A 1 95 ? 11.603 -7.275 -2.375 1.00 52.62 95 SER A C 1
A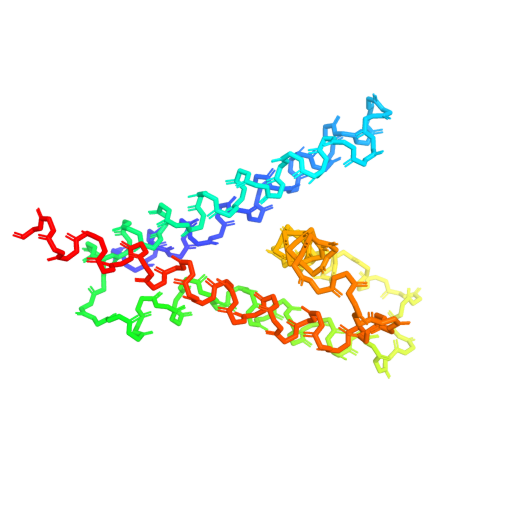TOM 765 O O . SER A 1 95 ? 10.617 -6.814 -2.942 1.00 52.62 95 SER A O 1
ATOM 767 N N . GLY A 1 96 ? 11.549 -7.763 -1.131 1.00 56.62 96 GLY A N 1
ATOM 768 C CA . GLY A 1 96 ? 10.345 -7.812 -0.308 1.00 56.62 96 GLY A CA 1
ATOM 769 C C . GLY A 1 96 ? 9.548 -6.485 -0.297 1.00 56.62 96 GLY A C 1
ATOM 770 O O . GLY A 1 96 ? 8.389 -6.416 -0.717 1.00 56.62 96 GLY A O 1
ATOM 771 N N . PRO A 1 97 ? 10.215 -5.384 0.067 1.00 56.56 97 PRO A N 1
ATOM 772 C CA . PRO A 1 97 ? 9.683 -4.033 -0.008 1.00 56.56 97 PRO A CA 1
ATOM 773 C C . PRO A 1 97 ? 9.022 -3.620 -1.320 1.00 56.56 97 PRO A C 1
ATOM 775 O O . PRO A 1 97 ? 8.026 -2.890 -1.347 1.00 56.56 97 PRO A O 1
ATOM 778 N N . GLN A 1 98 ? 9.579 -4.102 -2.427 1.00 62.59 98 GLN A N 1
ATOM 779 C CA . GLN A 1 98 ? 9.129 -3.753 -3.762 1.00 62.59 98 GLN A CA 1
ATOM 780 C C . GLN A 1 98 ? 7.754 -4.362 -4.025 1.00 62.59 98 GLN A C 1
ATOM 782 O O . GLN A 1 98 ? 6.879 -3.683 -4.550 1.00 62.59 98 GLN A O 1
ATOM 787 N N . PHE A 1 99 ? 7.498 -5.583 -3.557 1.00 63.78 99 PHE A N 1
ATOM 788 C CA . PHE A 1 99 ? 6.194 -6.230 -3.712 1.00 63.78 99 PHE A CA 1
ATOM 789 C C . PHE A 1 99 ? 5.075 -5.550 -2.918 1.00 63.78 99 PHE A C 1
ATOM 791 O O . PHE A 1 99 ? 3.905 -5.711 -3.254 1.00 63.78 99 PHE A O 1
ATOM 798 N N . PHE A 1 100 ? 5.402 -4.755 -1.904 1.00 66.69 100 PHE A N 1
ATOM 799 C CA . PHE A 1 100 ? 4.398 -4.012 -1.150 1.00 66.69 100 PHE A CA 1
ATOM 800 C C . PHE A 1 100 ? 4.105 -2.634 -1.741 1.00 66.69 100 PHE A C 1
ATOM 802 O O . PHE A 1 100 ? 2.961 -2.193 -1.783 1.00 66.69 100 PHE A O 1
ATOM 809 N N . PHE A 1 101 ? 5.148 -1.947 -2.208 1.00 72.00 101 PHE A N 1
ATOM 810 C CA . PHE A 1 101 ? 5.064 -0.537 -2.580 1.00 72.00 101 PHE A CA 1
ATOM 811 C C . PHE A 1 101 ? 4.972 -0.300 -4.098 1.00 72.00 101 PHE A C 1
ATOM 813 O O . PHE A 1 101 ? 4.342 0.662 -4.540 1.00 72.00 101 PHE A O 1
ATOM 820 N N . PHE A 1 102 ? 5.523 -1.195 -4.928 1.00 73.00 102 PHE A N 1
ATOM 821 C CA . PHE A 1 102 ? 5.463 -1.069 -6.393 1.00 73.00 102 PHE A CA 1
ATOM 822 C C . PHE A 1 102 ? 4.046 -1.066 -6.963 1.00 73.00 102 PHE A C 1
ATOM 824 O O . PHE A 1 102 ? 3.822 -0.329 -7.927 1.00 73.00 102 PHE A O 1
ATOM 831 N N . PRO A 1 103 ? 3.082 -1.841 -6.425 1.00 76.50 103 PRO A N 1
ATOM 832 C CA . PRO A 1 103 ? 1.707 -1.756 -6.886 1.00 76.50 103 PRO A CA 1
ATOM 833 C C . PRO A 1 103 ? 1.181 -0.323 -6.841 1.00 76.50 103 PRO A C 1
ATOM 835 O O . PRO A 1 103 ? 0.635 0.167 -7.828 1.00 76.50 103 PRO A O 1
ATOM 838 N N . MET A 1 104 ? 1.458 0.366 -5.734 1.00 80.94 104 MET A N 1
ATOM 839 C CA . MET A 1 104 ? 1.025 1.733 -5.497 1.00 80.94 104 MET A CA 1
ATOM 840 C C . MET A 1 104 ? 1.776 2.764 -6.335 1.00 80.94 104 MET A C 1
ATOM 842 O O . MET A 1 104 ? 1.162 3.699 -6.848 1.00 80.94 104 MET A O 1
ATOM 846 N N . LEU A 1 105 ? 3.081 2.563 -6.534 1.00 77.62 105 LEU A N 1
ATOM 847 C CA . LEU A 1 105 ? 3.874 3.365 -7.467 1.00 77.62 105 LEU A CA 1
ATOM 848 C C . LEU A 1 105 ? 3.288 3.329 -8.877 1.00 77.62 105 LEU A C 1
ATOM 850 O O . LEU A 1 105 ? 3.158 4.373 -9.503 1.00 77.62 105 LEU A O 1
ATOM 854 N N . ARG A 1 106 ? 2.870 2.157 -9.370 1.00 77.50 106 ARG A N 1
ATOM 855 C CA . ARG A 1 106 ? 2.259 2.051 -10.705 1.00 77.50 106 ARG A CA 1
ATOM 856 C C . ARG A 1 106 ? 0.896 2.720 -10.793 1.00 77.50 106 ARG A C 1
ATOM 858 O O . ARG A 1 106 ? 0.628 3.377 -11.793 1.00 77.50 106 ARG A O 1
ATOM 865 N N . VAL A 1 107 ? 0.044 2.572 -9.771 1.00 81.88 107 VAL A N 1
ATOM 866 C CA . VAL A 1 107 ? -1.242 3.294 -9.721 1.00 81.88 107 VAL A CA 1
ATOM 867 C C . VAL A 1 107 ? -0.985 4.796 -9.762 1.00 81.88 107 VAL A C 1
ATOM 869 O O . VAL A 1 107 ? -1.621 5.511 -10.529 1.00 81.88 107 VAL A O 1
ATOM 872 N N . THR A 1 108 ? -0.001 5.265 -9.002 1.00 83.56 108 THR A N 1
ATOM 873 C CA . THR A 1 108 ? 0.374 6.677 -8.969 1.00 83.56 108 THR A CA 1
ATOM 874 C C . THR A 1 108 ? 0.921 7.143 -10.312 1.00 83.56 108 THR A C 1
ATOM 876 O O . THR A 1 108 ? 0.443 8.140 -10.826 1.00 83.56 108 THR A O 1
ATOM 879 N N . GLN A 1 109 ? 1.817 6.390 -10.951 1.00 80.56 109 GLN A N 1
ATOM 880 C CA . GLN A 1 109 ? 2.304 6.694 -12.302 1.00 80.56 109 GLN A CA 1
ATOM 881 C C . GLN A 1 109 ? 1.175 6.735 -13.337 1.00 80.56 109 GLN A C 1
ATOM 883 O O . GLN A 1 109 ? 1.207 7.557 -14.249 1.00 80.56 109 GLN A O 1
ATOM 888 N N . PHE A 1 110 ? 0.171 5.863 -13.214 1.00 80.06 110 PHE A N 1
ATOM 889 C CA . PHE A 1 110 ? -1.010 5.902 -14.072 1.00 80.06 110 PHE A CA 1
ATOM 890 C C . PHE A 1 110 ? -1.825 7.182 -13.841 1.00 80.06 110 PHE A C 1
ATOM 892 O O . PHE A 1 110 ? -2.206 7.848 -14.803 1.00 80.06 110 PHE A O 1
ATOM 899 N N . VAL A 1 111 ? -2.041 7.563 -12.578 1.00 77.94 111 VAL A N 1
ATOM 900 C CA . VAL A 1 111 ? -2.712 8.817 -12.199 1.00 77.94 111 VAL A CA 1
ATOM 901 C C . VAL A 1 111 ? -1.923 10.029 -12.698 1.00 77.94 111 VAL A C 1
ATOM 903 O O . VAL A 1 111 ? -2.507 10.905 -13.325 1.00 77.94 111 VAL A O 1
ATOM 906 N N . GLU A 1 112 ? -0.605 10.068 -12.510 1.00 76.88 112 GLU A N 1
ATOM 907 C CA . GLU A 1 112 ? 0.257 11.147 -13.003 1.00 76.88 112 GLU A CA 1
ATOM 908 C C . GLU A 1 112 ? 0.186 11.260 -14.528 1.00 76.88 112 GLU A C 1
ATOM 910 O O . GLU A 1 112 ? -0.042 12.343 -15.052 1.00 76.88 112 GLU A O 1
ATOM 915 N N . ARG A 1 113 ? 0.286 10.148 -15.263 1.00 75.62 113 ARG A N 1
ATOM 916 C CA . ARG A 1 113 ? 0.171 10.169 -16.732 1.00 75.62 113 ARG A CA 1
ATOM 917 C C . ARG A 1 113 ? -1.202 10.633 -17.218 1.00 75.62 113 ARG A C 1
ATOM 919 O O . ARG A 1 113 ? -1.281 11.247 -18.275 1.00 75.62 113 ARG A O 1
ATOM 926 N N . THR A 1 114 ? -2.260 10.335 -16.466 1.00 76.81 114 THR A N 1
ATOM 927 C CA . THR A 1 114 ? -3.642 10.662 -16.850 1.00 76.81 114 THR A CA 1
ATOM 928 C C . THR A 1 114 ? -4.017 12.100 -16.490 1.00 76.81 114 THR A C 1
ATOM 930 O O . THR A 1 114 ? -4.632 12.792 -17.292 1.00 76.81 114 THR A O 1
ATOM 933 N N . PHE A 1 115 ? -3.648 12.566 -15.294 1.00 69.69 115 PHE A N 1
ATOM 934 C CA . PHE A 1 115 ? -4.086 13.857 -14.748 1.00 69.69 115 PHE A CA 1
ATOM 935 C C . PHE A 1 115 ? -3.003 14.937 -14.781 1.00 69.69 115 PHE A C 1
ATOM 937 O O . PHE A 1 115 ? -3.317 16.119 -14.877 1.00 69.69 115 PHE A O 1
ATOM 944 N N . LEU A 1 116 ? -1.729 14.548 -14.713 1.00 67.06 116 LEU A N 1
ATOM 945 C CA . LEU A 1 116 ? -0.574 15.450 -14.720 1.00 67.06 116 LEU A CA 1
ATOM 946 C C . LEU A 1 116 ? 0.166 15.418 -16.061 1.00 67.06 116 LEU A C 1
ATOM 948 O O . LEU A 1 116 ? 1.352 15.730 -16.112 1.00 67.06 116 LEU A O 1
ATOM 952 N N . PHE A 1 117 ? -0.535 15.094 -17.153 1.00 61.50 117 PHE A N 1
ATOM 953 C CA . PHE A 1 117 ? 0.011 15.061 -18.516 1.00 61.50 117 PHE A CA 1
ATOM 954 C C . PHE A 1 117 ? 0.805 16.333 -18.889 1.00 61.50 117 PHE A C 1
ATOM 956 O O . PHE A 1 117 ? 1.755 16.275 -19.662 1.00 61.50 117 PHE A O 1
ATOM 963 N N . PHE A 1 118 ? 0.460 17.479 -18.292 1.00 61.53 118 PHE A N 1
ATOM 964 C CA . PHE A 1 118 ? 1.110 18.773 -18.519 1.00 61.53 118 PHE A CA 1
ATOM 965 C C . PHE A 1 118 ? 2.444 18.970 -17.773 1.00 61.53 118 PHE A C 1
ATOM 967 O O . PHE A 1 118 ? 3.210 19.873 -18.111 1.00 61.53 118 PHE A O 1
ATOM 974 N N . LEU A 1 119 ? 2.753 18.149 -16.765 1.00 63.16 119 LEU A N 1
ATOM 975 C CA . LEU A 1 119 ? 4.026 18.200 -16.046 1.00 63.16 119 LEU A CA 1
ATOM 976 C C . LEU A 1 119 ? 5.073 17.399 -16.828 1.00 63.16 119 LEU A C 1
ATOM 978 O O . LEU A 1 119 ? 5.265 16.205 -16.626 1.00 63.16 119 LEU A O 1
ATOM 982 N N . ASN A 1 120 ? 5.788 18.087 -17.719 1.00 52.12 120 ASN A N 1
ATOM 983 C CA . ASN A 1 120 ? 6.772 17.515 -18.648 1.00 52.12 120 ASN A CA 1
ATOM 984 C C . ASN A 1 120 ? 8.055 16.950 -17.980 1.00 52.12 120 ASN A C 1
ATOM 986 O O . ASN A 1 120 ? 9.069 16.729 -18.638 1.00 52.12 120 ASN A O 1
ATOM 990 N N . ARG A 1 121 ? 8.062 16.745 -16.657 1.00 58.16 121 ARG A N 1
ATOM 991 C CA . ARG A 1 121 ? 9.177 16.132 -15.923 1.00 58.16 121 ARG A CA 1
ATOM 992 C C . ARG A 1 121 ? 8.654 15.137 -14.896 1.00 58.16 121 ARG A C 1
ATOM 994 O O . ARG A 1 121 ? 8.089 15.522 -13.877 1.00 58.16 121 ARG A O 1
ATOM 1001 N N . HIS A 1 122 ? 8.925 13.858 -15.141 1.00 61.41 122 HIS A N 1
ATOM 1002 C CA . HIS A 1 122 ? 8.780 12.816 -14.132 1.00 61.41 122 HIS A CA 1
ATOM 1003 C C . HIS A 1 122 ? 9.863 13.020 -13.067 1.00 61.41 122 HIS A C 1
ATOM 1005 O O . HIS A 1 122 ? 11.044 12.792 -13.328 1.00 61.41 122 HIS A O 1
ATOM 1011 N N . VAL A 1 123 ? 9.474 13.446 -11.867 1.00 65.62 123 VAL A N 1
ATOM 1012 C CA . VAL A 1 123 ? 10.382 13.559 -10.719 1.00 65.62 123 VAL A CA 1
ATOM 1013 C C . VAL A 1 123 ? 10.185 12.310 -9.853 1.00 65.62 123 VAL A C 1
ATOM 1015 O O . VAL A 1 123 ? 9.170 12.223 -9.165 1.00 65.62 123 VAL A O 1
ATOM 1018 N N . PRO A 1 124 ? 11.122 11.338 -9.844 1.00 67.56 124 PRO A N 1
ATOM 1019 C CA . PRO A 1 124 ? 10.930 10.051 -9.160 1.00 67.56 124 PRO A CA 1
ATOM 1020 C C . PRO A 1 124 ? 10.576 10.188 -7.674 1.00 67.56 124 PRO A C 1
ATOM 1022 O O . PRO A 1 124 ? 9.780 9.420 -7.141 1.00 67.56 124 PRO A O 1
ATOM 1025 N N . PHE A 1 125 ? 11.134 11.206 -7.018 1.00 70.75 125 PHE A N 1
ATOM 1026 C CA . PHE A 1 125 ? 10.852 11.523 -5.621 1.00 70.75 125 PHE A CA 1
ATOM 1027 C C . PHE A 1 125 ? 9.419 12.036 -5.399 1.00 70.75 125 PHE A C 1
ATOM 1029 O O . PHE A 1 125 ? 8.790 11.704 -4.396 1.00 70.75 125 PHE A O 1
ATOM 1036 N N . PHE A 1 126 ? 8.869 12.796 -6.349 1.00 73.81 126 PHE A N 1
ATOM 1037 C CA . PHE A 1 126 ? 7.492 13.283 -6.282 1.00 73.81 126 PHE A CA 1
ATOM 1038 C C . PHE A 1 126 ? 6.492 12.128 -6.414 1.00 73.81 126 PHE A C 1
ATOM 1040 O O . PHE A 1 126 ? 5.634 11.965 -5.547 1.00 73.81 126 PHE A O 1
ATOM 1047 N N . THR A 1 127 ? 6.678 11.259 -7.413 1.00 77.94 127 THR A N 1
ATOM 1048 C CA . THR A 1 127 ? 5.867 10.044 -7.604 1.00 77.94 127 THR A CA 1
ATOM 1049 C C . THR A 1 127 ? 5.910 9.142 -6.371 1.00 77.94 127 THR A C 1
ATOM 1051 O O . THR A 1 127 ? 4.900 8.561 -5.968 1.00 77.94 127 THR A O 1
ATOM 1054 N N . PHE A 1 128 ? 7.075 9.046 -5.727 1.00 76.00 128 PHE A N 1
ATOM 1055 C CA . PHE A 1 128 ? 7.255 8.294 -4.491 1.00 76.00 128 PHE A CA 1
ATOM 1056 C C . PHE A 1 128 ? 6.418 8.861 -3.335 1.00 76.00 128 PHE A C 1
ATOM 1058 O O . PHE A 1 128 ? 5.654 8.124 -2.708 1.00 76.00 128 PHE A O 1
ATOM 1065 N N . ILE A 1 129 ? 6.508 10.171 -3.083 1.00 79.19 129 ILE A N 1
ATOM 1066 C CA . ILE A 1 129 ? 5.713 10.847 -2.047 1.00 79.19 129 ILE A CA 1
ATOM 1067 C C . ILE A 1 129 ? 4.219 10.685 -2.328 1.00 79.19 129 ILE A C 1
ATOM 1069 O O . ILE A 1 129 ? 3.457 10.314 -1.431 1.00 79.19 129 ILE A O 1
ATOM 1073 N N . LEU A 1 130 ? 3.802 10.920 -3.571 1.00 82.81 130 LEU A N 1
ATOM 1074 C CA . LEU A 1 130 ? 2.405 10.817 -3.970 1.00 82.81 130 LEU A CA 1
ATOM 1075 C C . LEU A 1 130 ? 1.870 9.392 -3.768 1.00 82.81 130 LEU A C 1
ATOM 1077 O O . LEU A 1 130 ? 0.753 9.223 -3.282 1.00 82.81 130 LEU A O 1
ATOM 1081 N N . SER A 1 131 ? 2.694 8.372 -4.019 1.00 83.12 131 SER A N 1
ATOM 1082 C CA . SER A 1 131 ? 2.345 6.969 -3.765 1.00 83.12 131 SER A CA 1
ATOM 1083 C C . SER A 1 131 ? 2.135 6.678 -2.282 1.00 83.12 131 SER A C 1
ATOM 1085 O O . SER A 1 131 ? 1.155 6.027 -1.921 1.00 83.12 131 SER A O 1
ATOM 1087 N N . CYS A 1 132 ? 3.006 7.195 -1.409 1.00 81.12 132 CYS A N 1
ATOM 1088 C CA . CYS A 1 132 ? 2.842 7.087 0.043 1.00 81.12 132 CYS A CA 1
ATOM 1089 C C . CYS A 1 132 ? 1.543 7.752 0.517 1.00 81.12 132 CYS A C 1
ATOM 1091 O O . CYS A 1 132 ? 0.784 7.156 1.285 1.00 81.12 132 CYS A O 1
ATOM 1093 N N . ILE A 1 133 ? 1.263 8.967 0.034 1.00 85.88 133 ILE A N 1
ATOM 1094 C CA . ILE A 1 133 ? 0.036 9.702 0.363 1.00 85.88 133 ILE A CA 1
ATOM 1095 C C . ILE A 1 133 ? -1.185 8.908 -0.093 1.00 85.88 133 ILE A C 1
ATOM 1097 O O . ILE A 1 133 ? -2.100 8.674 0.695 1.00 85.88 133 ILE A O 1
ATOM 1101 N N . LEU A 1 134 ? -1.192 8.451 -1.344 1.00 86.81 134 LEU A N 1
ATOM 1102 C CA . LEU A 1 134 ? -2.321 7.737 -1.922 1.00 86.81 134 LEU A CA 1
ATOM 1103 C C . LEU A 1 134 ? -2.585 6.421 -1.169 1.00 86.81 134 LEU A C 1
ATOM 1105 O O . LEU A 1 134 ? -3.735 6.098 -0.879 1.00 86.81 134 LEU A O 1
ATOM 1109 N N . MET A 1 135 ? -1.538 5.703 -0.757 1.00 86.62 135 MET A N 1
ATOM 1110 C CA . MET A 1 135 ? -1.651 4.484 0.053 1.00 86.62 135 MET A CA 1
ATOM 1111 C C . MET A 1 135 ? -2.311 4.745 1.417 1.00 86.62 135 MET A C 1
ATOM 1113 O O . MET A 1 135 ? -3.211 4.006 1.829 1.00 86.62 135 MET A O 1
ATOM 1117 N N . ILE A 1 136 ? -1.909 5.825 2.097 1.00 88.25 136 ILE A N 1
ATOM 1118 C CA . ILE A 1 136 ? -2.499 6.265 3.369 1.00 88.25 136 ILE A CA 1
ATOM 1119 C C . ILE A 1 136 ? -3.966 6.656 3.175 1.00 88.25 136 ILE A C 1
ATOM 1121 O O . ILE A 1 136 ? -4.824 6.239 3.957 1.00 88.25 136 ILE A O 1
ATOM 1125 N N . VAL A 1 137 ? -4.261 7.429 2.126 1.00 90.06 137 VAL A N 1
ATOM 1126 C CA . VAL A 1 137 ? -5.611 7.908 1.808 1.00 90.06 137 VAL A CA 1
ATOM 1127 C C . VAL A 1 137 ? -6.548 6.739 1.522 1.00 90.06 137 VAL A C 1
ATOM 1129 O O . VAL A 1 137 ? -7.608 6.663 2.140 1.00 90.06 137 VAL A O 1
ATOM 1132 N N . ILE A 1 138 ? -6.157 5.797 0.659 1.00 89.19 138 ILE A N 1
ATOM 1133 C CA . ILE A 1 138 ? -6.969 4.613 0.340 1.00 89.19 138 ILE A CA 1
ATOM 1134 C C . ILE A 1 138 ? -7.275 3.816 1.610 1.00 89.19 138 ILE A C 1
ATOM 1136 O O . ILE A 1 138 ? -8.430 3.485 1.879 1.00 89.19 138 ILE A O 1
ATOM 1140 N N . TYR A 1 139 ? -6.266 3.560 2.442 1.00 88.56 139 TYR A N 1
ATOM 1141 C CA . TYR A 1 139 ? -6.468 2.805 3.675 1.00 88.56 139 TYR A CA 1
ATOM 1142 C C . TYR A 1 139 ? -7.398 3.535 4.660 1.00 88.56 139 TYR A C 1
ATOM 1144 O O . TYR A 1 139 ? -8.290 2.936 5.269 1.00 88.56 139 TYR A O 1
ATOM 1152 N N . TYR A 1 140 ? -7.221 4.851 4.801 1.00 90.81 140 TYR A N 1
ATOM 1153 C CA . TYR A 1 140 ? -8.063 5.698 5.642 1.00 90.81 140 TYR A CA 1
ATOM 1154 C C . TYR A 1 140 ? -9.521 5.731 5.164 1.00 90.81 140 TYR A C 1
ATOM 1156 O O . TYR A 1 140 ? -10.439 5.634 5.985 1.00 90.81 140 TYR A O 1
ATOM 1164 N N . LEU A 1 141 ? -9.744 5.831 3.851 1.00 91.81 141 LEU A N 1
ATOM 1165 C CA . LEU A 1 141 ? -11.079 5.785 3.255 1.00 91.81 141 LEU A CA 1
ATOM 1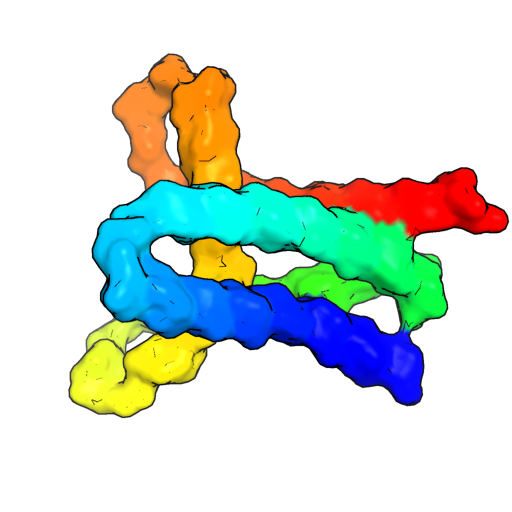166 C C . LEU A 1 141 ? -11.782 4.472 3.598 1.00 91.81 141 LEU A C 1
ATOM 1168 O O . LEU A 1 141 ? -12.929 4.506 4.044 1.00 91.81 141 LEU A O 1
ATOM 1172 N N . GLY A 1 142 ? -11.078 3.342 3.492 1.00 88.94 142 GLY A N 1
ATOM 1173 C CA . GLY A 1 142 ? -11.592 2.032 3.892 1.00 88.94 142 GLY A CA 1
ATOM 1174 C C . GLY A 1 142 ? -12.074 2.029 5.342 1.00 88.94 142 GLY A C 1
ATOM 1175 O O . GLY A 1 142 ? -13.226 1.688 5.626 1.00 88.94 142 GLY A O 1
ATOM 1176 N N . TYR A 1 143 ? -11.231 2.505 6.262 1.00 90.56 143 TYR A N 1
ATOM 1177 C CA . TYR A 1 143 ? -11.571 2.589 7.687 1.00 90.56 143 TYR A CA 1
ATOM 1178 C C . TYR A 1 143 ? -12.813 3.455 7.940 1.00 90.56 143 TYR A C 1
ATOM 1180 O O . TYR A 1 143 ? -13.715 3.073 8.693 1.00 90.56 143 TYR A O 1
ATOM 1188 N N . ARG A 1 144 ? -12.883 4.630 7.302 1.00 92.31 144 ARG A N 1
ATOM 1189 C CA . ARG A 1 144 ? -14.015 5.558 7.441 1.00 92.31 144 ARG A CA 1
ATOM 1190 C C . ARG A 1 144 ? -15.303 4.978 6.869 1.00 92.31 144 ARG A C 1
ATOM 1192 O O . ARG A 1 144 ? -16.344 5.147 7.498 1.00 92.31 144 ARG A O 1
ATOM 1199 N N . LEU A 1 145 ? -15.235 4.285 5.732 1.00 92.94 145 LEU A N 1
ATOM 1200 C CA . LEU A 1 145 ? -16.378 3.602 5.122 1.00 92.94 145 LEU A CA 1
ATOM 1201 C C . LEU A 1 145 ? -17.017 2.620 6.106 1.00 92.94 145 LEU A C 1
ATOM 1203 O O . LEU A 1 145 ? -18.226 2.668 6.313 1.00 92.94 145 LEU A O 1
ATOM 1207 N N . ARG A 1 146 ? -16.215 1.792 6.791 1.00 90.69 146 ARG A N 1
ATOM 1208 C CA . ARG A 1 146 ? -16.744 0.861 7.798 1.00 90.69 146 ARG A CA 1
ATOM 1209 C C . ARG A 1 146 ? -17.421 1.580 8.956 1.00 90.69 146 ARG A C 1
ATOM 1211 O O . ARG A 1 146 ? -18.496 1.163 9.360 1.00 90.69 146 ARG A O 1
ATOM 1218 N N . LYS A 1 147 ? -16.798 2.638 9.483 1.00 87.81 147 LYS A N 1
ATOM 1219 C CA . LYS A 1 147 ? -17.327 3.394 10.628 1.00 87.81 147 LYS A CA 1
ATOM 1220 C C . LYS A 1 147 ? -18.613 4.158 10.328 1.00 87.81 147 LYS A C 1
ATOM 1222 O O . LYS A 1 147 ? -19.359 4.417 11.255 1.00 87.81 147 LYS A O 1
ATOM 1227 N N . LYS A 1 148 ? -18.857 4.541 9.073 1.00 89.44 148 LYS A N 1
ATOM 1228 C CA . LYS A 1 148 ? -20.134 5.148 8.666 1.00 89.44 148 LYS A CA 1
ATOM 1229 C C . LYS A 1 148 ? -21.267 4.124 8.545 1.00 89.44 148 LYS A C 1
ATOM 1231 O O . LYS A 1 148 ? -22.422 4.505 8.645 1.00 89.44 148 LYS A O 1
ATOM 1236 N N . LEU A 1 149 ? -20.931 2.861 8.280 1.00 85.81 149 LEU A N 1
ATOM 1237 C CA . LEU A 1 149 ? -21.881 1.764 8.064 1.00 85.81 149 LEU A CA 1
ATOM 1238 C C . LEU A 1 149 ? -22.160 0.939 9.335 1.00 85.81 149 LEU A C 1
ATOM 1240 O O . LEU A 1 149 ? -22.906 -0.034 9.261 1.00 85.81 149 LEU A O 1
ATOM 1244 N N . SER A 1 150 ? -21.517 1.267 10.461 1.00 72.56 150 SER A N 1
ATOM 1245 C CA . SER A 1 150 ? -21.659 0.596 11.763 1.00 72.56 150 SER A CA 1
ATOM 1246 C C . SER A 1 150 ? -22.292 1.520 12.782 1.00 72.56 150 SER A C 1
ATOM 1248 O O . SER A 1 150 ? -23.150 1.034 13.538 1.00 72.56 150 SER A O 1
#

pLDDT: mean 73.3, std 12.78, range [39.75, 92.94]

Solvent-accessible surface area (backbone atoms only — not comparable to full-atom values): 8114 Å² total; per-residue (Å²): 109,63,61,58,55,49,47,53,58,48,45,44,55,37,56,53,40,48,54,50,50,59,58,31,71,78,61,78,41,74,57,67,56,59,54,53,49,15,54,53,46,53,56,48,42,22,49,51,19,28,55,36,51,82,60,39,95,46,72,67,61,34,46,50,60,52,41,43,64,47,50,53,20,50,52,48,51,57,55,53,76,75,46,95,56,79,84,66,84,51,63,65,71,57,48,54,29,44,41,54,44,46,34,42,41,51,50,35,51,50,49,41,60,70,75,41,63,84,58,90,64,91,50,70,68,56,52,49,52,51,20,56,51,49,54,52,50,40,23,46,50,16,25,52,55,40,65,75,76,104

Sequence (150 aa):
MKRLKLLAFAFSPFLINYC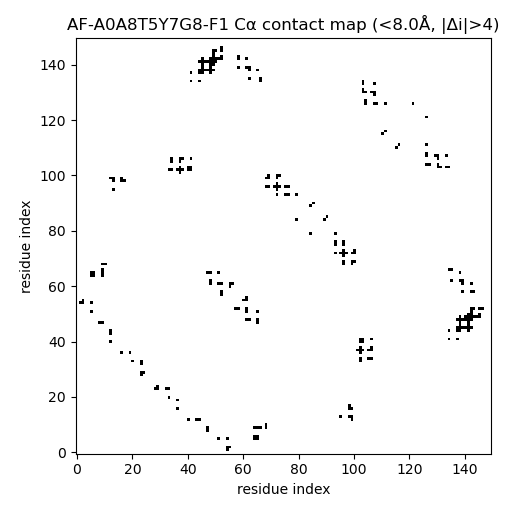FHLAVQNNEWIGKGLTLSSFFFAAYWLFVGYKSATYTRTAKESVLIGNI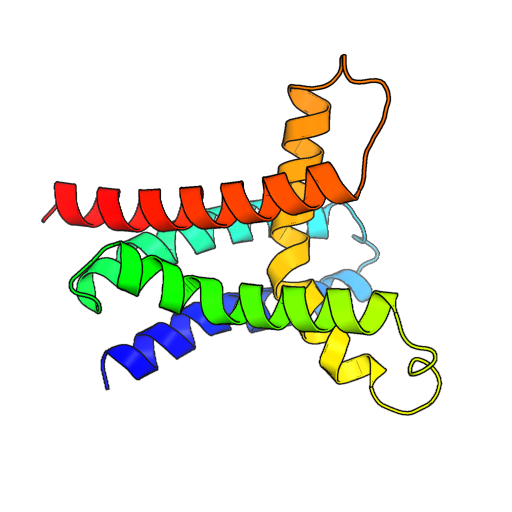FALVSVSMLLLRLDTWLMTQGIVYLGSGPQFFFFPMLRVTQFVERTFLFFLNRHVPFFTFILSCILMIVIYYLGYRLRKKLS